Protein AF-A0A933IHQ2-F1 (afdb_monomer)

Structure (mmCIF, N/CA/C/O backbone):
data_AF-A0A933IHQ2-F1
#
_entry.id   AF-A0A933IHQ2-F1
#
loop_
_atom_site.group_PDB
_atom_site.id
_atom_site.type_symbol
_atom_site.label_atom_id
_atom_site.label_alt_id
_atom_site.label_comp_id
_atom_site.label_asym_id
_atom_site.label_entity_id
_atom_site.label_seq_id
_atom_site.pdbx_PDB_ins_code
_atom_site.Cartn_x
_atom_site.Cartn_y
_atom_site.Cartn_z
_atom_site.occupancy
_atom_site.B_iso_or_equiv
_atom_site.auth_seq_id
_atom_site.auth_comp_id
_atom_site.auth_asym_id
_atom_site.auth_atom_id
_atom_site.pdbx_PDB_model_num
ATOM 1 N N . MET A 1 1 ? 4.225 19.015 -3.129 1.00 44.72 1 MET A N 1
ATOM 2 C CA . MET A 1 1 ? 2.989 18.206 -3.149 1.00 44.72 1 MET A CA 1
ATOM 3 C C . MET A 1 1 ? 3.273 16.936 -2.373 1.00 44.72 1 MET A C 1
ATOM 5 O O . MET A 1 1 ? 4.079 16.138 -2.834 1.00 44.72 1 MET A O 1
ATOM 9 N N . THR A 1 2 ? 2.718 16.798 -1.170 1.00 50.91 2 THR A N 1
ATOM 10 C CA . THR A 1 2 ? 2.824 15.560 -0.386 1.00 50.91 2 THR A CA 1
ATOM 11 C C . THR A 1 2 ? 2.159 14.456 -1.195 1.00 50.91 2 THR A C 1
ATOM 13 O O . THR A 1 2 ? 0.995 14.579 -1.569 1.00 50.91 2 THR A O 1
ATOM 16 N N . LYS A 1 3 ? 2.932 13.445 -1.584 1.00 65.38 3 LYS A N 1
ATOM 17 C CA . LYS A 1 3 ? 2.434 12.335 -2.387 1.00 65.38 3 LYS A CA 1
ATOM 18 C C . LYS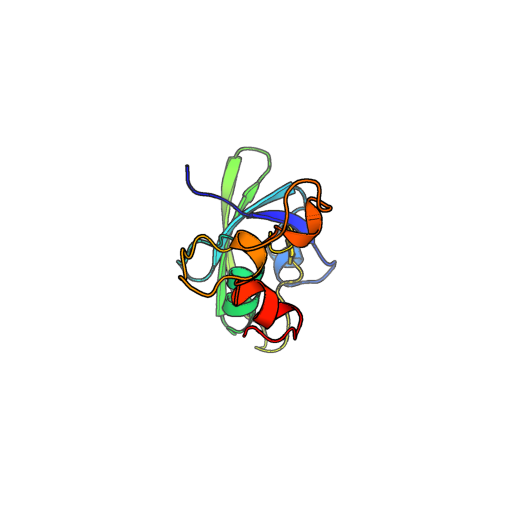 A 1 3 ? 1.646 11.419 -1.453 1.00 65.38 3 LYS A C 1
ATOM 20 O O . LYS A 1 3 ? 2.262 10.709 -0.672 1.00 65.38 3 LYS A O 1
ATOM 25 N N . CYS A 1 4 ? 0.321 11.501 -1.499 1.00 76.50 4 CYS A N 1
ATOM 26 C CA . CYS A 1 4 ? -0.560 10.611 -0.746 1.00 76.50 4 CYS A CA 1
ATOM 27 C C . CYS A 1 4 ? -0.842 9.347 -1.566 1.00 76.50 4 CYS A C 1
ATOM 29 O O . CYS A 1 4 ? -0.904 9.409 -2.799 1.00 76.50 4 CYS A O 1
ATOM 31 N N . LEU A 1 5 ? -1.000 8.215 -0.887 1.00 90.44 5 LEU A N 1
ATOM 32 C CA . LEU A 1 5 ? -1.237 6.918 -1.516 1.00 90.44 5 LEU A CA 1
ATOM 33 C C . LEU A 1 5 ? -2.743 6.648 -1.619 1.00 90.44 5 LEU A C 1
ATOM 35 O O . LEU A 1 5 ? -3.449 6.703 -0.616 1.00 90.44 5 LEU A O 1
ATOM 39 N N . THR A 1 6 ? -3.246 6.372 -2.821 1.00 93.19 6 THR A N 1
ATOM 40 C CA . THR A 1 6 ? -4.677 6.115 -3.038 1.00 93.19 6 THR A CA 1
ATOM 41 C C . THR A 1 6 ? -5.061 4.721 -2.556 1.00 93.19 6 THR A C 1
ATOM 43 O O . THR A 1 6 ? -4.427 3.731 -2.930 1.00 93.19 6 THR A O 1
ATOM 46 N N . ILE A 1 7 ? -6.126 4.655 -1.760 1.00 95.12 7 ILE A N 1
ATOM 47 C CA . ILE A 1 7 ? -6.742 3.414 -1.294 1.00 95.12 7 ILE A CA 1
ATOM 48 C C . ILE A 1 7 ? -7.721 2.952 -2.373 1.00 95.12 7 ILE A C 1
ATOM 50 O O . ILE A 1 7 ? -8.686 3.649 -2.688 1.00 95.12 7 ILE A O 1
ATOM 54 N N . ARG A 1 8 ? -7.436 1.806 -2.988 1.00 95.31 8 ARG A N 1
ATOM 55 C CA . ARG A 1 8 ? -8.229 1.226 -4.079 1.00 95.31 8 ARG A CA 1
ATOM 56 C C . ARG A 1 8 ? -9.409 0.433 -3.550 1.00 95.31 8 ARG A C 1
ATOM 58 O O . ARG A 1 8 ? -10.494 0.542 -4.109 1.00 95.31 8 ARG A O 1
ATOM 65 N N . ASP A 1 9 ? -9.179 -0.323 -2.485 1.00 96.12 9 ASP A N 1
ATOM 66 C CA . ASP A 1 9 ? -10.196 -1.134 -1.833 1.00 96.12 9 ASP A CA 1
ATOM 67 C C . ASP A 1 9 ? -9.892 -1.284 -0.338 1.00 96.12 9 ASP A C 1
ATOM 69 O O . ASP A 1 9 ? -8.763 -1.044 0.107 1.00 96.12 9 ASP A O 1
ATOM 73 N N . VAL A 1 10 ? -10.911 -1.648 0.437 1.00 96.88 10 VAL A N 1
ATOM 74 C CA . VAL A 1 10 ? -10.802 -1.897 1.877 1.00 96.88 10 VAL A CA 1
ATOM 75 C C . VAL A 1 10 ? -11.508 -3.208 2.198 1.00 96.88 10 VAL A C 1
ATOM 77 O O . VAL A 1 10 ? -12.694 -3.370 1.921 1.00 96.88 10 VAL A O 1
ATOM 80 N N . GLU A 1 11 ? -10.782 -4.144 2.801 1.00 96.62 11 GLU A N 1
ATOM 81 C CA . GLU A 1 11 ? -11.311 -5.457 3.157 1.00 96.62 11 GLU A CA 1
ATOM 82 C C . GLU A 1 11 ? -12.412 -5.338 4.225 1.00 96.62 11 GLU A C 1
ATOM 84 O O . GLU A 1 11 ? -12.248 -4.662 5.245 1.00 96.62 11 GLU A O 1
ATOM 89 N N . ALA A 1 12 ? -13.553 -5.992 4.002 1.00 94.50 12 ALA A N 1
ATOM 90 C CA . ALA A 1 12 ? -14.685 -5.944 4.923 1.00 94.50 12 ALA A CA 1
ATOM 91 C C . ALA A 1 12 ? -14.342 -6.600 6.271 1.00 94.50 12 ALA A C 1
ATOM 93 O O . ALA A 1 12 ? -13.815 -7.708 6.311 1.00 94.50 12 ALA A O 1
ATOM 94 N N . GLY A 1 13 ? -14.671 -5.928 7.379 1.00 92.75 13 GLY A N 1
ATOM 95 C CA . GLY A 1 13 ? -14.336 -6.403 8.730 1.00 92.75 13 GLY A CA 1
ATOM 96 C C . GLY A 1 13 ? -12.857 -6.250 9.104 1.00 92.75 13 GLY A C 1
ATOM 97 O O . GLY A 1 13 ? -12.436 -6.764 10.134 1.00 92.75 13 GLY A O 1
ATOM 98 N N . SER A 1 14 ? -12.063 -5.559 8.282 1.00 95.31 14 SER A N 1
ATOM 99 C CA . SER A 1 14 ? -10.683 -5.215 8.622 1.00 95.31 14 SER A CA 1
ATOM 100 C C . SER A 1 14 ? -10.601 -4.040 9.607 1.00 95.31 14 SER A C 1
ATOM 102 O O . SER A 1 14 ? -11.528 -3.222 9.666 1.00 95.31 14 SER A O 1
ATOM 104 N N . PRO A 1 15 ? -9.466 -3.865 10.314 1.00 94.94 15 PRO A N 1
ATOM 105 C CA . PRO A 1 15 ? -9.264 -2.714 11.194 1.00 94.94 15 PRO A CA 1
ATOM 106 C C . PRO A 1 15 ? -9.451 -1.361 10.489 1.00 94.94 15 PRO A C 1
ATOM 108 O O . PRO A 1 15 ? -9.942 -0.408 11.092 1.00 94.94 15 PRO A O 1
ATOM 111 N N . ALA A 1 16 ? -9.087 -1.254 9.205 1.00 95.06 16 ALA A N 1
ATOM 112 C CA . ALA A 1 16 ? -9.312 -0.035 8.433 1.00 95.06 16 ALA A CA 1
ATOM 113 C C . ALA A 1 16 ? -10.795 0.197 8.105 1.00 95.06 16 ALA A C 1
ATOM 115 O O . ALA A 1 16 ? -11.250 1.342 8.146 1.00 95.06 16 ALA A O 1
ATOM 116 N N . ALA A 1 17 ? -11.557 -0.861 7.812 1.00 95.38 17 ALA A N 1
ATOM 117 C CA . ALA A 1 17 ? -12.999 -0.749 7.596 1.00 95.38 17 ALA A CA 1
ATOM 118 C C . ALA A 1 17 ? -13.718 -0.289 8.872 1.00 95.38 17 ALA A C 1
ATOM 120 O O . ALA A 1 17 ? -14.550 0.615 8.819 1.00 95.38 17 ALA A O 1
ATOM 121 N N . GLU A 1 18 ? -13.351 -0.852 10.027 1.00 94.62 18 GLU A N 1
ATOM 122 C CA . GLU A 1 18 ? -13.888 -0.452 11.336 1.00 94.62 18 GLU A CA 1
ATOM 123 C C . GLU A 1 18 ? -13.549 1.002 11.690 1.00 94.62 18 GLU A C 1
ATOM 125 O O . GLU A 1 18 ? -14.354 1.700 12.307 1.00 94.62 18 GLU A O 1
ATOM 130 N N . ALA A 1 19 ? -12.389 1.493 11.240 1.00 94.06 19 ALA A N 1
ATOM 131 C CA . ALA A 1 19 ? -11.987 2.890 11.379 1.00 94.06 19 ALA A CA 1
ATOM 132 C C . ALA A 1 19 ? -12.781 3.860 10.482 1.00 94.06 19 ALA A C 1
ATOM 134 O O . ALA A 1 19 ? -12.652 5.075 10.634 1.00 94.06 19 ALA A O 1
ATOM 135 N N . GLY A 1 20 ? -13.582 3.348 9.542 1.00 93.50 20 GLY A N 1
ATOM 136 C CA . GLY A 1 20 ? -14.347 4.149 8.586 1.00 93.50 20 GLY A CA 1
ATOM 137 C C . GLY A 1 20 ? -13.557 4.561 7.343 1.00 93.50 20 GLY A C 1
ATOM 138 O O . GLY A 1 20 ? -13.927 5.527 6.672 1.00 93.50 20 GLY A O 1
ATOM 139 N N . VAL A 1 21 ? -12.467 3.861 7.017 1.00 95.50 21 VAL A N 1
ATOM 140 C CA . VAL A 1 21 ? -11.751 4.090 5.759 1.00 95.50 21 VAL A CA 1
ATOM 141 C C . VAL A 1 21 ? -12.593 3.574 4.598 1.00 95.50 21 VAL A C 1
ATOM 143 O O . VAL A 1 21 ? -13.076 2.444 4.617 1.00 95.50 21 VAL A O 1
ATOM 146 N N . ALA A 1 22 ? -12.731 4.395 3.559 1.00 94.62 22 ALA A N 1
ATOM 147 C CA . ALA A 1 22 ? -13.465 4.044 2.351 1.00 94.62 22 ALA A CA 1
ATOM 148 C C . ALA A 1 22 ? -12.546 4.011 1.117 1.00 94.62 22 ALA A C 1
ATOM 150 O O . ALA A 1 22 ? -11.597 4.807 1.042 1.00 94.62 22 ALA A O 1
ATOM 151 N N . PRO A 1 23 ? -12.851 3.167 0.113 1.00 95.50 23 PRO A N 1
ATOM 152 C CA . PRO A 1 23 ? -12.208 3.221 -1.197 1.00 95.50 23 PRO A CA 1
ATOM 153 C C . PRO A 1 23 ? -12.230 4.634 -1.798 1.00 95.50 23 PRO A C 1
ATOM 155 O O . PRO A 1 23 ? -13.196 5.382 -1.646 1.00 95.50 23 PRO A O 1
ATOM 158 N N . GLY A 1 24 ? -11.148 5.014 -2.475 1.00 93.12 24 GLY A N 1
ATOM 159 C CA . GLY A 1 24 ? -10.946 6.360 -3.018 1.00 93.12 24 GLY A CA 1
ATOM 160 C C . GLY A 1 24 ? -10.389 7.377 -2.016 1.00 93.12 24 GLY A C 1
ATOM 161 O O . GLY A 1 24 ? -10.013 8.477 -2.423 1.00 93.12 24 GLY A O 1
ATOM 162 N N . SER A 1 25 ? -10.272 7.018 -0.734 1.00 94.56 25 SER A N 1
ATOM 163 C CA . SER A 1 25 ? -9.554 7.836 0.247 1.00 94.56 25 SER A CA 1
ATOM 164 C C . SER A 1 25 ? -8.051 7.881 -0.045 1.00 94.56 25 SER A C 1
ATOM 166 O O . SER A 1 25 ? -7.472 6.980 -0.658 1.00 94.56 25 SER A O 1
ATOM 168 N N . LEU A 1 26 ? -7.397 8.934 0.434 1.00 94.12 26 LEU A N 1
ATOM 169 C CA . LEU A 1 26 ? -5.954 9.117 0.340 1.00 94.12 26 LEU A CA 1
ATOM 170 C C . LEU A 1 26 ? -5.303 8.826 1.690 1.00 94.12 26 LEU A C 1
ATOM 172 O O . LEU A 1 26 ? -5.532 9.542 2.662 1.00 94.12 26 LEU A O 1
ATOM 176 N N . LEU A 1 27 ? -4.446 7.814 1.742 1.00 94.69 27 LEU A N 1
ATOM 177 C CA . LEU A 1 27 ? -3.607 7.527 2.897 1.00 94.69 27 LEU A CA 1
ATOM 178 C C . LEU A 1 27 ? -2.495 8.582 3.000 1.00 94.69 27 LEU A C 1
ATOM 180 O O . LEU A 1 27 ? -1.726 8.784 2.054 1.00 94.69 27 LEU A O 1
ATOM 184 N N . VAL A 1 28 ? -2.431 9.269 4.142 1.00 93.69 28 VAL A N 1
ATOM 185 C CA . VAL A 1 28 ? -1.499 10.382 4.382 1.00 93.69 28 VAL A CA 1
ATOM 186 C C . VAL A 1 28 ? -0.296 9.904 5.187 1.00 93.69 28 VAL A C 1
ATOM 188 O O . VAL A 1 28 ? 0.847 10.075 4.757 1.00 93.69 28 VAL A O 1
ATOM 191 N N . SER A 1 29 ? -0.537 9.286 6.345 1.00 94.19 29 SER A N 1
ATOM 192 C CA . SER A 1 29 ? 0.534 8.800 7.215 1.00 94.19 29 SER A CA 1
ATOM 193 C C . SER A 1 29 ? 0.103 7.638 8.100 1.00 94.19 29 SER A C 1
ATOM 195 O O . SER A 1 29 ? -1.059 7.549 8.495 1.00 94.19 29 SER A O 1
ATOM 197 N N . LEU A 1 30 ? 1.083 6.815 8.469 1.00 94.94 30 LEU A N 1
ATOM 198 C CA . LEU A 1 30 ? 0.974 5.762 9.472 1.00 94.94 30 LEU A CA 1
ATOM 199 C C . LEU A 1 30 ? 2.048 5.982 10.540 1.00 94.94 30 LEU A C 1
ATOM 201 O O . LEU A 1 30 ? 3.216 6.185 10.207 1.00 94.94 30 LEU A O 1
ATOM 205 N N . ASN A 1 31 ? 1.677 5.958 11.821 1.00 93.00 31 ASN A N 1
ATOM 206 C CA . ASN A 1 31 ? 2.601 6.138 12.951 1.00 93.00 31 ASN A CA 1
ATOM 207 C C . ASN A 1 31 ? 3.464 7.411 12.837 1.00 93.00 31 ASN A C 1
ATOM 209 O O . ASN A 1 31 ? 4.670 7.399 13.091 1.00 93.00 31 ASN A O 1
ATOM 213 N N . GLY A 1 32 ? 2.852 8.512 12.388 1.00 90.88 32 GLY A N 1
ATOM 214 C CA . GLY A 1 32 ? 3.526 9.796 12.176 1.00 90.88 32 GLY A CA 1
ATOM 215 C C . GLY A 1 32 ? 4.502 9.826 10.991 1.00 90.88 32 GLY A C 1
ATOM 216 O O . GLY A 1 32 ? 5.186 10.830 10.797 1.00 90.88 32 GLY A O 1
ATOM 217 N N . ARG A 1 33 ? 4.581 8.757 10.186 1.00 91.88 33 ARG A N 1
ATOM 218 C CA . ARG A 1 33 ? 5.423 8.683 8.986 1.00 91.88 33 ARG A CA 1
ATOM 219 C C . ARG A 1 33 ? 4.569 8.769 7.719 1.00 91.88 33 ARG A C 1
ATOM 221 O O . ARG A 1 33 ? 3.570 8.056 7.621 1.00 91.88 33 ARG A O 1
ATOM 228 N N . PRO A 1 34 ? 4.936 9.613 6.740 1.00 92.38 34 PRO A N 1
ATOM 229 C CA . PRO A 1 34 ? 4.215 9.684 5.474 1.00 92.38 34 PRO A CA 1
ATOM 230 C C . PRO A 1 34 ? 4.341 8.364 4.707 1.00 92.38 34 PRO A C 1
ATOM 232 O O . PRO A 1 34 ? 5.431 7.799 4.634 1.00 92.38 34 PRO A O 1
ATOM 235 N N . VAL A 1 35 ? 3.239 7.904 4.113 1.00 91.69 35 VAL A N 1
ATOM 236 C CA . VAL A 1 35 ? 3.200 6.657 3.332 1.00 91.69 35 VAL A C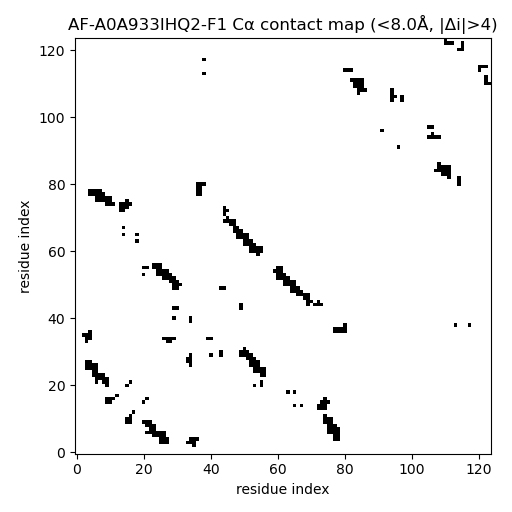A 1
ATOM 237 C C . VAL A 1 35 ? 3.253 6.993 1.848 1.00 91.69 35 VAL A C 1
ATOM 239 O O . VAL A 1 35 ? 2.337 7.623 1.321 1.00 91.69 35 VAL A O 1
ATOM 242 N N . GLN A 1 36 ? 4.324 6.595 1.161 1.00 89.12 36 GLN A N 1
ATOM 243 C CA . GLN A 1 36 ? 4.534 6.946 -0.248 1.00 89.12 36 GLN A CA 1
ATOM 244 C C . GLN A 1 36 ? 4.147 5.829 -1.213 1.00 89.12 36 GLN A C 1
ATOM 246 O O . GLN A 1 36 ? 3.848 6.105 -2.381 1.00 89.12 36 GLN A O 1
ATOM 251 N N . ASP A 1 37 ? 4.219 4.579 -0.763 1.00 90.12 37 ASP A N 1
ATOM 252 C CA . ASP A 1 37 ? 3.907 3.401 -1.560 1.00 90.12 37 ASP A CA 1
ATOM 253 C C . ASP A 1 37 ? 3.540 2.184 -0.697 1.00 90.12 37 ASP A C 1
ATOM 255 O O . ASP A 1 37 ? 3.495 2.246 0.532 1.00 90.12 37 ASP A O 1
ATOM 259 N N . ALA A 1 38 ? 3.241 1.071 -1.368 1.00 91.25 38 ALA A N 1
ATOM 260 C CA . ALA A 1 38 ? 2.847 -0.173 -0.727 1.00 91.25 38 ALA A CA 1
ATOM 261 C C . ALA A 1 38 ? 3.907 -0.728 0.244 1.00 91.25 38 ALA A C 1
ATOM 263 O O . ALA A 1 38 ? 3.530 -1.405 1.193 1.00 91.25 38 ALA A O 1
ATOM 264 N N . LEU A 1 39 ? 5.207 -0.457 0.051 1.00 91.00 39 LEU A N 1
ATOM 265 C CA . LEU A 1 39 ? 6.237 -0.956 0.967 1.00 91.00 39 LEU A CA 1
ATOM 266 C C . LEU A 1 39 ? 6.150 -0.249 2.323 1.00 91.00 39 LEU A C 1
ATOM 268 O O . LEU A 1 39 ? 6.209 -0.910 3.357 1.00 91.00 39 LEU A O 1
ATOM 272 N N . ASP A 1 40 ? 5.968 1.073 2.309 1.00 92.00 40 ASP A N 1
ATOM 273 C CA . ASP A 1 40 ? 5.779 1.862 3.531 1.00 92.00 40 ASP A CA 1
ATOM 274 C C . ASP A 1 40 ? 4.549 1.377 4.317 1.00 92.00 40 ASP A C 1
ATOM 276 O O . ASP A 1 40 ? 4.609 1.256 5.541 1.00 92.00 40 ASP A O 1
ATOM 280 N N . LEU A 1 41 ? 3.455 1.050 3.611 1.00 92.75 41 LEU A N 1
ATOM 281 C CA . LEU A 1 41 ? 2.262 0.446 4.209 1.00 92.75 41 LEU A CA 1
ATOM 282 C C . LEU A 1 41 ? 2.604 -0.891 4.877 1.00 92.75 41 LEU A C 1
ATOM 284 O O . LEU A 1 41 ? 2.392 -1.023 6.078 1.00 92.75 41 LEU A O 1
ATOM 288 N N . ARG A 1 42 ? 3.192 -1.847 4.140 1.00 91.56 42 ARG A N 1
ATOM 289 C CA . ARG A 1 42 ? 3.532 -3.176 4.685 1.00 91.56 42 ARG A CA 1
ATOM 290 C C . ARG A 1 42 ? 4.449 -3.095 5.899 1.00 91.56 42 ARG A C 1
ATOM 292 O O . ARG A 1 42 ? 4.292 -3.876 6.827 1.00 91.56 42 ARG A O 1
ATOM 299 N N . PHE A 1 43 ? 5.383 -2.147 5.910 1.00 90.38 43 PHE A N 1
ATOM 300 C CA . PHE A 1 43 ? 6.257 -1.930 7.057 1.00 90.38 43 PHE A CA 1
ATOM 301 C C . PHE A 1 43 ? 5.501 -1.371 8.268 1.00 90.38 43 PHE A C 1
ATOM 303 O O . PHE A 1 43 ? 5.735 -1.791 9.394 1.00 90.38 43 PHE A O 1
ATOM 310 N N . ALA A 1 44 ? 4.597 -0.413 8.065 1.00 90.88 44 ALA A N 1
ATOM 311 C CA . ALA A 1 44 ? 3.829 0.171 9.160 1.00 90.88 44 ALA A CA 1
ATOM 312 C C . ALA A 1 44 ? 2.765 -0.786 9.727 1.00 90.88 44 ALA A C 1
ATOM 314 O O . ALA A 1 44 ? 2.448 -0.707 10.914 1.00 90.88 44 ALA A O 1
ATOM 315 N N . GLU A 1 45 ? 2.244 -1.697 8.902 1.00 91.12 45 GLU A N 1
ATOM 316 C CA . GLU A 1 45 ? 1.280 -2.723 9.306 1.00 91.12 45 GLU A CA 1
ATOM 317 C C . GLU A 1 45 ? 1.848 -3.723 10.317 1.00 91.12 45 GLU A C 1
ATOM 319 O O . GLU A 1 45 ? 1.067 -4.342 11.024 1.00 91.12 45 GLU A O 1
ATOM 324 N N . THR A 1 46 ? 3.168 -3.865 10.461 1.00 90.44 46 THR A N 1
ATOM 325 C CA . THR A 1 46 ? 3.741 -4.817 11.431 1.00 90.44 46 THR A CA 1
ATOM 326 C C . THR A 1 46 ? 3.647 -4.337 12.882 1.00 90.44 46 THR A C 1
ATOM 328 O O . THR A 1 46 ? 4.025 -5.063 13.795 1.00 90.44 46 THR A O 1
ATOM 331 N N . ALA A 1 47 ? 3.202 -3.100 13.126 1.00 90.94 47 ALA A N 1
ATOM 332 C CA . ALA A 1 47 ? 3.021 -2.580 14.476 1.00 90.94 47 ALA A CA 1
ATOM 333 C C . ALA A 1 47 ? 1.676 -3.028 15.072 1.00 90.94 47 ALA A C 1
ATOM 335 O O . ALA A 1 47 ? 0.651 -3.024 14.390 1.00 90.94 47 ALA A O 1
ATOM 336 N N . GLU A 1 48 ? 1.664 -3.343 16.371 1.00 92.69 48 GLU A N 1
ATOM 337 C CA . GLU A 1 48 ? 0.423 -3.663 17.094 1.00 92.69 48 GLU A CA 1
ATOM 338 C C . GLU A 1 48 ? -0.482 -2.436 17.261 1.00 92.69 48 GLU A C 1
ATOM 340 O O . GLU A 1 48 ? -1.707 -2.519 17.203 1.00 92.69 48 GLU A O 1
ATOM 345 N N . ARG A 1 49 ? 0.133 -1.266 17.461 1.00 93.38 49 ARG A N 1
ATOM 346 C CA . ARG A 1 49 ? -0.562 0.018 17.543 1.00 93.38 49 ARG A CA 1
ATOM 347 C C . ARG A 1 49 ? -0.249 0.837 16.311 1.00 93.38 49 ARG A C 1
ATOM 349 O O . ARG A 1 49 ? 0.909 1.186 16.073 1.00 93.38 49 ARG A O 1
ATOM 356 N N . VAL A 1 50 ? -1.290 1.166 15.559 1.00 94.81 50 VAL A N 1
ATOM 357 C CA . VAL A 1 50 ? -1.173 1.946 14.332 1.00 94.81 50 VAL A CA 1
ATOM 358 C C . VAL A 1 50 ? -1.991 3.221 14.451 1.00 94.81 50 VAL A C 1
ATOM 360 O O . VAL A 1 50 ? -3.211 3.195 14.585 1.00 94.81 50 VAL A O 1
ATOM 363 N N . GLU A 1 51 ? -1.317 4.362 14.377 1.00 95.56 51 GLU A N 1
ATOM 364 C CA . GLU A 1 51 ? -1.966 5.648 14.166 1.00 95.56 51 GLU A CA 1
ATOM 365 C C . GLU A 1 51 ? -2.129 5.910 12.671 1.00 95.56 51 GLU A C 1
ATOM 367 O O . GLU A 1 51 ? -1.150 6.132 11.959 1.00 95.56 51 GLU A O 1
ATOM 372 N N . LEU A 1 52 ? -3.373 5.891 12.213 1.00 95.31 52 LEU A N 1
ATOM 373 C CA . LEU A 1 52 ? -3.764 6.047 10.824 1.00 95.31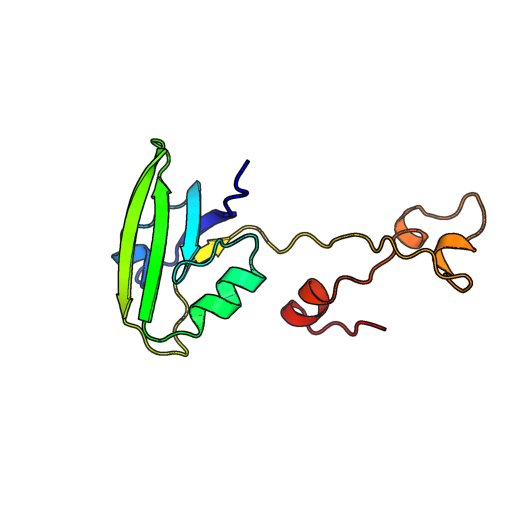 52 LEU A CA 1
ATOM 374 C C . LEU A 1 52 ? -4.295 7.459 10.584 1.00 95.31 52 LEU A C 1
ATOM 376 O O . LEU A 1 52 ? -5.205 7.903 11.284 1.00 95.31 52 LEU A O 1
ATOM 380 N N . ILE A 1 53 ? -3.758 8.141 9.570 1.00 95.56 53 ILE A N 1
ATOM 381 C CA . ILE A 1 53 ? -4.283 9.417 9.072 1.00 95.56 53 ILE A CA 1
ATOM 382 C C . ILE A 1 53 ? -4.589 9.276 7.583 1.00 95.56 53 ILE A C 1
ATOM 384 O O . ILE A 1 53 ? -3.707 8.941 6.782 1.00 95.56 53 ILE A O 1
ATOM 388 N N . TRP A 1 54 ? -5.835 9.553 7.210 1.00 95.56 54 TRP A N 1
ATOM 389 C CA . TRP A 1 54 ? -6.305 9.515 5.829 1.00 95.56 54 TRP A CA 1
ATOM 390 C C . TRP A 1 54 ? -7.163 10.731 5.518 1.00 95.56 54 TRP A C 1
ATOM 392 O O . TRP A 1 54 ? -7.664 11.413 6.406 1.00 95.56 54 TRP A O 1
ATOM 402 N N . ARG A 1 55 ? -7.328 11.001 4.230 1.00 95.50 55 ARG A N 1
ATOM 403 C CA . ARG A 1 55 ? -8.197 12.049 3.720 1.00 95.50 55 ARG A CA 1
ATOM 404 C C . ARG A 1 55 ? -9.304 11.427 2.893 1.00 95.50 55 ARG A C 1
ATOM 406 O O . ARG A 1 55 ? -9.018 10.627 2.003 1.00 95.50 55 ARG A O 1
ATOM 413 N N . ASP A 1 56 ? -10.542 11.789 3.182 1.00 93.69 56 ASP A N 1
ATOM 414 C CA . ASP A 1 56 ? -11.691 11.315 2.413 1.00 93.69 56 ASP A CA 1
ATOM 415 C C . ASP A 1 56 ? -11.833 12.047 1.062 1.00 93.69 56 ASP A C 1
ATOM 417 O O . ASP A 1 56 ? -11.062 12.952 0.723 1.00 93.69 56 ASP A O 1
ATOM 421 N N . GLY A 1 57 ? -12.850 11.668 0.282 1.00 88.19 57 GLY A N 1
ATOM 422 C CA . GLY A 1 57 ? -13.154 12.300 -1.006 1.00 88.19 57 GLY A CA 1
ATOM 423 C C . GLY A 1 57 ? -13.596 13.770 -0.916 1.00 88.19 57 GLY A C 1
AT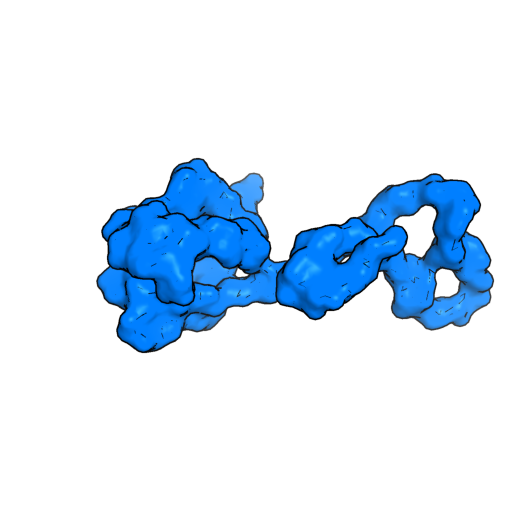OM 424 O O . GLY A 1 57 ? -13.549 14.470 -1.925 1.00 88.19 57 GLY A O 1
ATOM 425 N N . SER A 1 58 ? -13.991 14.257 0.267 1.00 89.75 58 SER A N 1
ATOM 426 C CA . SER A 1 58 ? -14.310 15.674 0.512 1.00 89.75 58 SER A CA 1
ATOM 427 C C . SER A 1 58 ? -13.070 16.518 0.819 1.00 89.75 58 SER A C 1
ATOM 429 O O . SER A 1 58 ? -13.116 17.747 0.773 1.00 89.75 58 SER A O 1
ATOM 431 N N . GLY A 1 59 ? -11.943 15.862 1.098 1.00 89.62 59 GLY A N 1
ATOM 432 C CA . GLY A 1 59 ? -10.705 16.508 1.500 1.00 89.62 59 GLY A CA 1
ATOM 433 C C . GLY A 1 59 ? -10.544 16.650 3.015 1.00 89.62 59 GLY A C 1
ATOM 434 O O . GLY A 1 59 ? -9.535 17.213 3.446 1.00 89.62 59 GLY A O 1
ATOM 435 N N . LEU A 1 60 ? -11.487 16.137 3.813 1.00 93.38 60 LEU A N 1
ATOM 436 C CA . LEU A 1 60 ? -11.407 16.146 5.268 1.00 93.38 60 LEU A CA 1
ATOM 437 C C . LEU A 1 60 ? -10.412 15.085 5.738 1.00 93.38 60 LEU A C 1
ATOM 439 O O . LEU A 1 60 ? -10.409 13.950 5.260 1.00 93.38 60 LEU A O 1
ATOM 443 N N . GLU A 1 61 ? -9.545 15.481 6.663 1.00 95.12 61 GLU A N 1
ATOM 444 C CA . GLU A 1 61 ? -8.563 14.594 7.271 1.00 95.12 61 GLU A CA 1
ATOM 445 C C . GLU A 1 61 ? -9.154 13.918 8.507 1.00 95.12 61 GLU A C 1
ATOM 447 O O . GLU A 1 61 ? -9.694 14.573 9.400 1.00 95.12 61 GLU A O 1
ATOM 452 N N . HIS A 1 62 ? -9.020 12.600 8.551 1.00 95.62 62 HIS A N 1
ATOM 453 C CA . HIS A 1 62 ? -9.473 11.738 9.628 1.00 95.62 62 HIS A CA 1
ATOM 454 C C . HIS A 1 62 ? -8.269 11.079 10.286 1.00 95.62 62 HIS A C 1
ATOM 456 O O . HIS A 1 62 ? -7.258 10.796 9.636 1.00 95.62 62 HIS A O 1
ATOM 462 N N . ARG A 1 63 ? -8.382 10.825 11.590 1.00 96.38 63 ARG A N 1
ATOM 463 C CA . ARG A 1 63 ? -7.347 10.165 12.385 1.00 96.38 63 ARG A CA 1
ATOM 464 C C . ARG A 1 63 ? -7.975 9.086 13.246 1.00 96.38 63 ARG A C 1
ATOM 466 O O . ARG A 1 63 ? -8.902 9.366 14.001 1.00 96.38 63 ARG A O 1
ATOM 473 N N . ALA A 1 64 ? -7.404 7.892 13.194 1.00 95.75 64 ALA A N 1
ATOM 474 C CA . ALA A 1 64 ? -7.776 6.774 14.047 1.00 95.75 64 ALA A CA 1
ATOM 475 C C . ALA A 1 64 ? -6.530 6.171 14.697 1.00 95.75 64 ALA A C 1
ATOM 477 O O . ALA A 1 64 ? -5.446 6.163 14.115 1.00 95.75 64 ALA A O 1
ATOM 478 N N . ARG A 1 65 ? -6.686 5.662 15.920 1.00 95.50 65 ARG A N 1
ATOM 479 C CA . ARG A 1 65 ? -5.691 4.801 16.562 1.00 95.50 65 ARG A CA 1
ATOM 480 C C . ARG A 1 65 ? -6.260 3.397 16.615 1.00 95.50 65 ARG A C 1
ATOM 482 O O . ARG A 1 65 ? -7.315 3.199 17.207 1.00 95.50 65 ARG A O 1
ATOM 489 N N . LEU A 1 66 ? -5.561 2.471 15.979 1.00 93.38 66 LEU A N 1
ATOM 490 C CA . LEU A 1 66 ? -5.951 1.079 15.836 1.00 93.38 66 LEU A CA 1
ATOM 491 C C . LEU A 1 66 ? -5.043 0.224 16.713 1.00 93.38 66 LEU A C 1
ATOM 493 O O . LEU A 1 66 ? -3.829 0.441 16.741 1.00 93.38 66 LEU A O 1
ATOM 497 N N . GLU A 1 67 ? -5.637 -0.733 17.414 1.00 93.38 67 GLU A N 1
ATOM 498 C CA . GLU A 1 67 ? -4.923 -1.789 18.127 1.00 93.38 67 GLU A CA 1
ATOM 499 C C . GLU A 1 67 ? -5.259 -3.116 17.454 1.00 93.38 67 GLU A C 1
ATOM 501 O O . GLU A 1 67 ? -6.429 -3.447 17.270 1.00 93.38 67 GLU A O 1
ATOM 506 N N . LYS A 1 68 ? -4.232 -3.853 17.042 1.00 92.44 68 LYS A N 1
ATOM 507 C CA . LYS A 1 68 ? -4.363 -5.128 16.343 1.00 92.44 68 LYS A CA 1
ATOM 508 C C . LYS A 1 68 ? -3.173 -6.042 16.663 1.00 92.44 68 LYS A C 1
ATOM 510 O O . LYS A 1 68 ? -2.116 -5.537 17.036 1.00 92.44 68 LYS A O 1
ATOM 515 N N . PRO A 1 69 ? -3.294 -7.361 16.463 1.00 91.69 69 PRO A N 1
ATOM 516 C CA . PRO A 1 69 ? -2.143 -8.261 16.435 1.00 91.69 69 PRO A CA 1
ATOM 517 C C . PRO A 1 69 ? -1.115 -7.860 15.363 1.00 91.69 69 PRO A C 1
ATOM 519 O O . PRO A 1 69 ? -1.469 -7.249 14.350 1.00 91.69 69 PRO A O 1
ATOM 522 N N . GLU A 1 70 ? 0.160 -8.198 15.564 1.00 86.81 70 GLU A N 1
ATOM 523 C CA . GLU A 1 70 ? 1.250 -7.881 14.623 1.00 86.81 70 GLU A CA 1
ATOM 524 C C . GLU A 1 70 ? 1.077 -8.539 13.242 1.00 86.81 70 GLU A C 1
ATOM 526 O O . GLU A 1 70 ? 1.441 -7.948 12.225 1.00 86.81 70 GLU A O 1
ATOM 531 N N . ASP A 1 71 ? 0.461 -9.719 13.202 1.00 87.88 71 ASP A N 1
ATOM 532 C CA . ASP A 1 71 ? 0.231 -10.552 12.020 1.00 87.88 71 ASP A CA 1
ATOM 533 C C . ASP A 1 71 ? -1.059 -10.209 11.261 1.00 87.88 71 ASP A C 1
ATOM 535 O O . ASP A 1 71 ? -1.232 -10.621 10.112 1.00 87.88 71 ASP A O 1
ATOM 539 N N . LEU A 1 72 ? -1.953 -9.423 11.867 1.00 91.75 72 LEU A N 1
ATOM 540 C CA . LEU A 1 72 ? -3.185 -8.978 11.226 1.00 91.75 72 LEU A CA 1
ATOM 541 C C . LEU A 1 72 ? -2.907 -7.732 10.361 1.00 91.75 72 LEU A C 1
ATOM 543 O O . LEU A 1 72 ? -2.484 -6.715 10.907 1.00 91.75 72 LEU A O 1
ATOM 547 N N . PRO A 1 73 ? -3.132 -7.739 9.037 1.00 93.25 73 PRO A N 1
ATOM 548 C CA . PRO A 1 73 ? -2.988 -6.539 8.210 1.00 93.25 73 PRO A CA 1
ATOM 549 C C . PRO A 1 73 ? -4.098 -5.512 8.495 1.00 93.25 73 PRO A C 1
ATOM 551 O O . PRO A 1 73 ? -5.117 -5.823 9.109 1.00 93.25 73 PRO A O 1
ATOM 554 N N . LEU A 1 74 ? -3.936 -4.271 8.019 1.00 94.44 74 LEU A N 1
ATOM 555 C CA . LEU A 1 74 ? -4.978 -3.243 8.169 1.00 94.44 74 LEU A CA 1
ATOM 556 C C . LEU A 1 74 ? -6.167 -3.465 7.228 1.00 94.44 74 LEU A C 1
ATOM 558 O O . LEU A 1 74 ? -7.211 -2.859 7.442 1.00 94.44 74 LEU A O 1
ATOM 562 N N . GLY A 1 75 ? -6.006 -4.303 6.198 1.00 94.81 75 GLY A N 1
ATOM 563 C CA . GLY A 1 75 ? -7.017 -4.550 5.166 1.00 94.81 75 GLY A CA 1
ATOM 564 C C . GLY A 1 75 ? -7.097 -3.454 4.104 1.00 94.81 75 GLY A C 1
ATOM 565 O O . GLY A 1 75 ? -8.137 -3.278 3.479 1.00 94.81 75 GLY A O 1
ATOM 566 N N . LEU A 1 76 ? -6.018 -2.691 3.902 1.00 95.75 76 LEU A N 1
ATOM 567 C CA . LEU A 1 76 ? -5.937 -1.655 2.871 1.00 95.75 76 LEU A CA 1
ATOM 568 C C . LEU A 1 76 ? -5.340 -2.225 1.577 1.00 95.75 76 LEU A C 1
ATOM 570 O O . LEU A 1 76 ? -4.182 -2.651 1.567 1.00 95.75 76 LEU A O 1
ATOM 574 N N . ASP A 1 77 ? -6.083 -2.161 0.468 1.00 94.50 77 ASP A N 1
ATOM 575 C CA . ASP A 1 77 ? -5.505 -2.314 -0.869 1.00 94.50 77 ASP A CA 1
ATOM 576 C C . ASP A 1 77 ? -5.162 -0.937 -1.444 1.00 94.50 77 ASP A C 1
ATOM 578 O O . ASP A 1 77 ? -5.993 -0.035 -1.538 1.00 94.50 77 ASP A O 1
ATOM 582 N N . VAL A 1 78 ? -3.912 -0.773 -1.855 1.00 93.69 78 VAL A N 1
ATOM 583 C CA . VAL A 1 78 ? -3.336 0.482 -2.347 1.00 93.69 78 VAL A CA 1
ATOM 584 C C . VAL A 1 78 ? -2.675 0.258 -3.691 1.00 93.69 78 VAL A C 1
ATOM 586 O O . VAL A 1 78 ? -2.400 -0.880 -4.071 1.00 93.69 78 VAL A O 1
ATOM 589 N N . ASP A 1 79 ? -2.406 1.331 -4.432 1.00 87.94 79 ASP A N 1
ATOM 590 C CA . ASP A 1 79 ? -1.686 1.219 -5.702 1.00 87.94 79 ASP A CA 1
ATOM 591 C C . ASP A 1 79 ? -0.389 0.396 -5.559 1.00 87.94 79 ASP A C 1
ATOM 593 O O . ASP A 1 79 ? 0.391 0.615 -4.621 1.00 87.94 79 ASP A O 1
ATOM 597 N N . PRO A 1 80 ? -0.117 -0.533 -6.498 1.00 84.00 80 PRO A N 1
ATOM 598 C CA . PRO A 1 80 ? 1.077 -1.353 -6.436 1.00 84.00 80 PRO A CA 1
ATOM 599 C C . PRO A 1 80 ? 2.326 -0.479 -6.532 1.00 84.00 80 PRO A C 1
ATOM 601 O O . PRO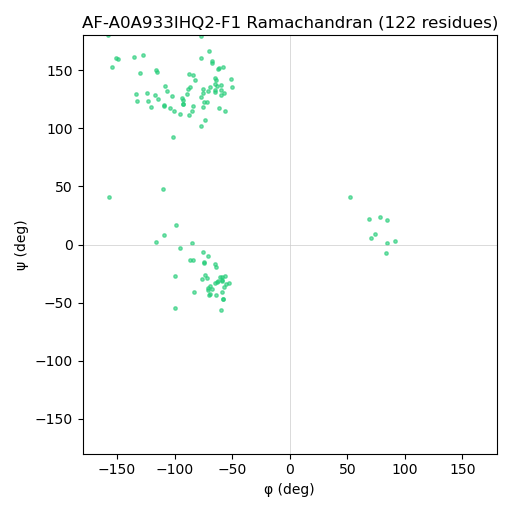 A 1 80 ? 2.341 0.578 -7.177 1.00 84.00 80 PRO A O 1
ATOM 604 N N . LEU A 1 81 ? 3.411 -0.956 -5.921 1.00 85.81 81 LEU A N 1
ATOM 605 C CA . LEU A 1 81 ? 4.697 -0.280 -5.985 1.00 85.81 81 LEU A CA 1
ATOM 606 C C . LEU A 1 81 ? 5.117 -0.089 -7.450 1.00 85.81 81 LEU A C 1
ATOM 608 O O . LEU A 1 81 ? 5.422 -1.044 -8.166 1.00 85.81 81 LEU A O 1
ATOM 612 N N . LYS A 1 82 ? 5.191 1.170 -7.888 1.00 83.50 82 LYS A N 1
ATOM 613 C CA . LYS A 1 82 ? 5.739 1.503 -9.204 1.00 83.50 82 LYS A CA 1
ATOM 614 C C . LYS A 1 82 ? 7.257 1.381 -9.164 1.00 83.50 82 LYS A C 1
ATOM 616 O O . LYS A 1 82 ? 7.927 2.111 -8.427 1.00 83.50 82 LYS A O 1
ATOM 621 N N . MET A 1 83 ? 7.771 0.474 -9.987 1.00 82.56 83 MET A N 1
ATOM 622 C CA . MET A 1 83 ? 9.197 0.246 -10.174 1.00 82.56 83 MET A CA 1
ATOM 623 C C . MET A 1 83 ? 9.882 1.521 -10.670 1.00 82.56 83 MET A C 1
ATOM 625 O O . MET A 1 83 ? 9.454 2.143 -11.648 1.00 82.56 83 MET A O 1
ATOM 629 N N . ARG A 1 84 ? 10.953 1.922 -9.989 1.00 85.25 84 ARG A N 1
ATOM 630 C CA . ARG A 1 84 ? 11.805 3.034 -10.410 1.00 85.25 84 ARG A CA 1
ATOM 631 C C . ARG A 1 84 ? 12.887 2.506 -11.346 1.00 85.25 84 ARG A C 1
ATOM 633 O O . ARG A 1 84 ? 13.528 1.499 -11.067 1.00 85.25 84 ARG A O 1
ATOM 640 N N . ALA A 1 85 ? 13.099 3.198 -12.463 1.00 84.56 85 ALA A N 1
ATOM 641 C CA . ALA A 1 85 ? 14.217 2.889 -13.345 1.00 84.56 85 ALA A CA 1
ATOM 642 C C . ALA A 1 85 ? 15.535 3.271 -12.658 1.00 84.56 85 ALA A C 1
ATOM 644 O O . ALA A 1 85 ? 15.657 4.367 -12.104 1.00 84.56 85 ALA A O 1
ATOM 645 N N . CYS A 1 86 ? 16.529 2.391 -12.739 1.00 85.88 86 CYS A N 1
ATOM 646 C CA . CYS A 1 86 ? 17.877 2.688 -12.280 1.00 85.88 86 CYS A CA 1
ATOM 647 C C . CYS A 1 86 ? 18.442 3.887 -13.054 1.00 85.88 86 CYS A C 1
ATOM 649 O O . CYS A 1 86 ? 18.388 3.928 -14.287 1.00 85.88 86 CYS A O 1
ATOM 651 N N . ASN A 1 87 ? 19.037 4.848 -12.345 1.00 86.94 87 ASN A N 1
ATOM 652 C CA . ASN A 1 87 ? 19.701 6.001 -12.959 1.00 86.94 87 ASN A CA 1
ATOM 653 C C . ASN A 1 87 ? 21.234 5.952 -12.836 1.00 86.94 87 ASN A C 1
ATOM 655 O O . ASN A 1 87 ? 21.921 6.903 -13.209 1.00 86.94 87 ASN A O 1
ATOM 659 N N . ASN A 1 88 ? 21.787 4.833 -12.357 1.00 85.12 88 ASN A N 1
ATOM 660 C CA . ASN A 1 88 ? 23.230 4.656 -12.248 1.00 85.12 88 ASN A CA 1
ATOM 661 C C . ASN A 1 88 ? 23.879 4.665 -13.642 1.00 85.12 88 ASN A C 1
ATOM 663 O O . ASN A 1 88 ? 23.326 4.148 -14.624 1.00 85.12 88 ASN A O 1
ATOM 667 N N . LYS A 1 89 ? 25.063 5.282 -13.728 1.00 85.62 89 LYS A N 1
ATOM 668 C CA . LYS A 1 89 ? 25.863 5.418 -14.957 1.00 85.62 89 LYS A CA 1
ATOM 669 C C . LYS A 1 89 ? 27.131 4.568 -14.894 1.00 85.62 89 LYS A C 1
ATOM 671 O O . LYS A 1 89 ? 28.223 5.047 -15.177 1.00 85.62 89 LYS A O 1
ATOM 676 N N . CYS A 1 90 ? 26.978 3.310 -14.494 1.00 88.50 90 CYS A N 1
ATOM 677 C CA . CYS A 1 90 ? 28.091 2.375 -14.373 1.00 88.50 90 CYS A CA 1
ATOM 678 C C . CYS A 1 90 ? 28.792 2.190 -15.728 1.00 88.50 90 CYS A C 1
ATOM 680 O O . CYS A 1 90 ? 28.125 2.021 -16.752 1.00 88.50 90 CYS A O 1
ATOM 682 N N . ALA A 1 91 ? 30.128 2.165 -15.727 1.00 87.94 91 ALA A N 1
ATOM 683 C CA . ALA A 1 91 ? 30.930 1.944 -16.935 1.00 87.94 91 ALA A CA 1
ATOM 684 C C . ALA A 1 91 ? 30.646 0.575 -17.597 1.00 87.94 91 ALA A C 1
ATOM 686 O O . ALA A 1 91 ? 30.740 0.427 -18.812 1.00 87.94 91 ALA A O 1
ATOM 687 N N . PHE A 1 92 ? 30.225 -0.408 -16.799 1.00 86.06 92 PHE A N 1
ATOM 688 C CA . PHE A 1 92 ? 29.929 -1.788 -17.198 1.00 86.06 92 PHE A CA 1
ATOM 689 C C . PHE A 1 92 ? 28.427 -2.065 -17.427 1.00 86.06 92 PHE A C 1
ATOM 691 O O . PHE A 1 92 ? 27.994 -3.212 -17.421 1.00 86.06 92 PHE A O 1
ATOM 698 N N . CYS A 1 93 ? 27.591 -1.035 -17.597 1.00 86.19 93 CYS A N 1
ATOM 699 C CA . CYS A 1 93 ? 26.147 -1.231 -17.739 1.00 86.19 93 CYS A CA 1
ATOM 700 C C . CYS A 1 93 ? 25.765 -1.809 -19.119 1.00 86.19 93 CYS A C 1
ATOM 702 O O . CYS A 1 93 ? 25.739 -1.081 -20.113 1.00 86.19 93 CYS A O 1
ATOM 704 N N . PHE A 1 94 ? 25.374 -3.086 -19.183 1.00 83.75 94 PHE A N 1
ATOM 705 C CA . PHE A 1 94 ? 24.948 -3.751 -20.428 1.00 83.75 94 PHE A CA 1
ATOM 706 C C . PHE A 1 94 ? 23.748 -3.083 -21.121 1.00 83.75 94 PHE A C 1
ATOM 708 O O . PHE A 1 94 ? 23.673 -3.051 -22.350 1.00 83.75 94 PHE A O 1
ATOM 715 N N . ALA A 1 95 ? 22.837 -2.473 -20.357 1.00 84.75 95 ALA A N 1
ATOM 716 C CA . ALA A 1 95 ? 21.731 -1.707 -20.931 1.00 84.75 95 ALA A CA 1
ATOM 717 C C . ALA A 1 95 ? 22.220 -0.456 -21.690 1.00 84.75 95 ALA A C 1
ATOM 719 O O . ALA A 1 95 ? 21.626 -0.083 -22.698 1.00 84.75 95 ALA A O 1
ATOM 720 N N . HIS A 1 96 ? 23.320 0.174 -21.249 1.00 84.44 96 HIS A N 1
ATOM 721 C CA . HIS A 1 96 ? 23.964 1.272 -21.984 1.00 84.44 96 HIS A CA 1
ATOM 722 C C . HIS A 1 96 ? 24.785 0.780 -23.181 1.00 84.44 96 HIS A C 1
ATOM 724 O O . HIS A 1 96 ? 24.917 1.502 -24.163 1.00 84.44 96 HIS A O 1
ATOM 730 N N . GLN A 1 97 ? 25.328 -0.435 -23.106 1.00 84.88 97 GLN A N 1
ATOM 731 C CA . GLN A 1 97 ? 26.122 -1.043 -24.179 1.00 84.88 97 GLN A CA 1
ATOM 732 C C . GLN A 1 97 ? 25.257 -1.755 -25.237 1.00 84.88 97 GLN A C 1
ATOM 734 O O . GLN A 1 97 ? 25.781 -2.327 -26.190 1.00 84.88 97 GLN A O 1
ATOM 739 N N . SER A 1 98 ? 23.928 -1.724 -25.089 1.00 84.19 98 SER A N 1
ATOM 740 C CA . SER A 1 98 ? 22.995 -2.351 -26.025 1.00 84.19 98 SER A CA 1
ATOM 741 C C . SER A 1 98 ? 23.077 -1.719 -27.419 1.00 84.19 98 SER A C 1
ATOM 743 O O . SER A 1 98 ? 23.106 -0.496 -27.566 1.00 84.19 98 SER A O 1
ATOM 745 N N . ALA A 1 99 ? 23.082 -2.562 -28.455 1.00 84.31 99 ALA A N 1
ATOM 746 C CA . ALA A 1 99 ? 23.161 -2.117 -29.844 1.00 84.31 99 ALA A CA 1
ATOM 747 C C . ALA A 1 99 ? 21.967 -1.226 -30.245 1.00 84.31 99 ALA A C 1
ATOM 749 O O . ALA A 1 99 ? 20.851 -1.351 -29.731 1.00 84.31 99 ALA A O 1
ATOM 750 N N . ARG A 1 100 ? 22.185 -0.325 -31.210 1.00 83.50 100 ARG A N 1
ATOM 751 C CA . ARG A 1 100 ? 21.113 0.526 -31.753 1.00 83.50 100 ARG A CA 1
ATOM 752 C C . ARG A 1 100 ? 20.067 -0.329 -32.477 1.00 83.50 100 ARG A C 1
ATOM 754 O O . ARG A 1 100 ? 20.411 -1.298 -33.142 1.00 83.50 100 ARG A O 1
ATOM 761 N N . GLY A 1 101 ? 18.793 0.047 -32.360 1.00 85.38 101 GLY A N 1
ATOM 762 C CA . GLY A 1 101 ? 17.673 -0.675 -32.984 1.00 85.38 101 GLY A CA 1
ATOM 763 C C . GLY A 1 101 ? 17.142 -1.869 -32.180 1.00 85.38 101 GLY A C 1
ATOM 764 O O . GLY A 1 101 ? 16.207 -2.531 -32.624 1.00 85.38 101 GLY A O 1
ATOM 765 N N . MET A 1 102 ? 17.692 -2.139 -30.991 1.00 84.94 102 MET A N 1
ATOM 766 C CA . MET A 1 102 ? 17.176 -3.1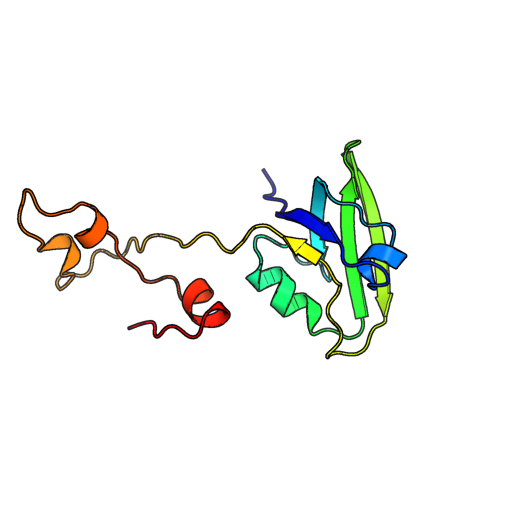69 -30.084 1.00 84.94 102 MET A CA 1
ATOM 767 C C . MET A 1 102 ? 15.798 -2.812 -29.504 1.00 84.94 102 MET A C 1
ATOM 769 O O . MET A 1 102 ? 15.412 -1.644 -29.410 1.00 84.94 102 MET A O 1
ATOM 773 N N . ARG A 1 103 ? 15.055 -3.839 -29.060 1.00 87.50 103 ARG A N 1
ATOM 774 C CA . ARG A 1 103 ? 13.765 -3.663 -28.374 1.00 87.50 103 ARG A CA 1
ATOM 775 C C . ARG A 1 103 ? 13.941 -2.784 -27.138 1.00 87.50 103 ARG A C 1
ATOM 777 O O . ARG A 1 103 ? 14.760 -3.094 -26.280 1.00 87.50 103 ARG A O 1
ATOM 784 N N . ARG A 1 104 ? 13.091 -1.762 -26.993 1.00 80.12 104 ARG A N 1
ATOM 785 C CA . ARG A 1 104 ? 13.136 -0.800 -25.875 1.00 80.12 104 ARG A CA 1
ATOM 786 C C . ARG A 1 104 ? 13.132 -1.464 -24.491 1.00 80.12 104 ARG A C 1
ATOM 788 O O . ARG A 1 104 ? 13.771 -0.953 -23.579 1.00 80.12 104 ARG A O 1
ATOM 795 N N . ALA A 1 105 ? 12.456 -2.606 -24.348 1.00 82.19 105 ALA A N 1
ATOM 796 C CA . ALA A 1 105 ? 12.435 -3.378 -23.105 1.00 82.19 105 ALA A CA 1
ATOM 797 C C . ALA A 1 105 ?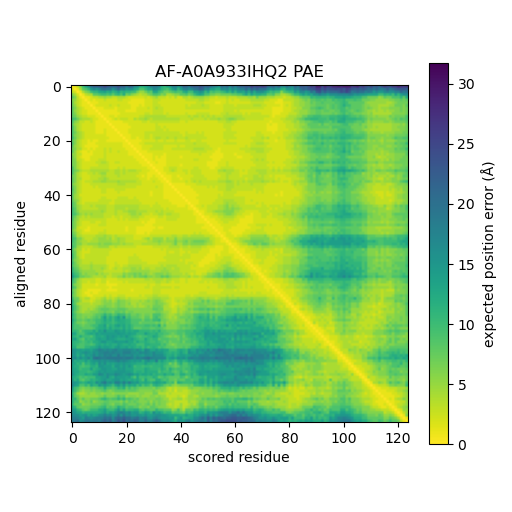 13.837 -3.828 -22.640 1.00 82.19 105 ALA A C 1
ATOM 799 O O . ALA A 1 105 ? 14.073 -3.896 -21.442 1.00 82.19 105 ALA A O 1
ATOM 800 N N . LEU A 1 106 ? 14.783 -4.063 -23.561 1.00 80.00 106 LEU A N 1
ATOM 801 C CA . LEU A 1 106 ? 16.164 -4.462 -23.242 1.00 80.00 106 LEU A CA 1
ATOM 802 C C . LEU A 1 106 ? 17.021 -3.304 -22.706 1.00 80.00 106 LEU A C 1
ATOM 804 O O . LEU A 1 106 ? 18.082 -3.535 -22.140 1.00 80.00 106 LEU A O 1
ATOM 808 N N . SER A 1 107 ? 16.570 -2.059 -22.875 1.00 78.50 107 SER A N 1
ATOM 809 C CA . SER A 1 107 ? 17.260 -0.866 -22.367 1.00 78.50 107 SER A CA 1
ATOM 810 C C . SER A 1 107 ? 16.725 -0.399 -21.011 1.00 78.50 107 SER A C 1
ATOM 812 O O . SER A 1 107 ? 17.232 0.577 -20.456 1.00 78.50 107 SER A O 1
ATOM 814 N N . PHE A 1 108 ? 15.690 -1.054 -20.474 1.00 81.06 108 PHE A N 1
ATOM 815 C CA . PHE A 1 108 ? 15.183 -0.750 -19.143 1.00 81.06 108 PHE A CA 1
ATOM 816 C C . PHE A 1 108 ? 16.146 -1.292 -18.083 1.00 81.06 108 PHE A C 1
ATOM 818 O O . PHE A 1 108 ? 16.434 -2.485 -18.041 1.00 81.06 108 PHE A O 1
ATOM 825 N N . LYS A 1 109 ? 16.644 -0.404 -17.219 1.00 83.44 109 LYS A N 1
ATOM 826 C CA . LYS A 1 109 ? 17.542 -0.769 -16.122 1.00 83.44 109 LYS A CA 1
ATOM 827 C C . LYS A 1 109 ? 16.731 -0.976 -14.850 1.00 83.44 109 LYS A C 1
ATOM 829 O O . LYS A 1 109 ? 16.181 -0.014 -14.308 1.00 83.44 109 LYS A O 1
ATOM 834 N N . TYR A 1 110 ? 16.686 -2.217 -14.391 1.00 75.38 110 TYR A N 1
ATOM 835 C CA . TYR A 1 110 ? 16.077 -2.596 -13.126 1.00 75.38 110 TYR A CA 1
ATOM 836 C C . TYR A 1 110 ? 17.136 -2.594 -12.020 1.00 75.38 110 TYR A C 1
ATOM 838 O O . TYR A 1 110 ? 18.133 -3.291 -12.148 1.00 75.38 110 TYR A O 1
ATOM 846 N N . ASP A 1 111 ? 16.930 -1.782 -10.982 1.00 79.75 111 ASP A N 1
ATOM 847 C CA . ASP A 1 111 ? 17.755 -1.754 -9.759 1.00 79.75 111 ASP A CA 1
ATOM 848 C C . ASP A 1 111 ? 16.938 -1.150 -8.594 1.00 79.75 111 ASP A C 1
ATOM 850 O O . ASP A 1 111 ? 17.383 -0.270 -7.860 1.00 79.75 111 ASP A O 1
ATOM 854 N N . ASP A 1 112 ? 15.651 -1.514 -8.501 1.00 85.25 112 ASP A N 1
ATOM 855 C CA . ASP A 1 112 ? 14.759 -1.030 -7.437 1.00 85.25 112 ASP A CA 1
ATOM 856 C C . ASP A 1 112 ? 14.605 -2.108 -6.362 1.00 85.25 112 ASP A C 1
ATOM 858 O O . ASP A 1 112 ? 13.730 -2.974 -6.443 1.00 85.25 112 ASP A O 1
ATOM 862 N N . TYR A 1 113 ? 15.449 -2.040 -5.329 1.00 85.19 113 TYR A N 1
ATOM 863 C CA . TYR A 1 113 ? 15.462 -3.006 -4.224 1.00 85.19 113 TYR A CA 1
ATOM 864 C C . TYR A 1 113 ? 14.108 -3.139 -3.508 1.00 85.19 113 TYR A C 1
ATOM 866 O O . TYR A 1 113 ? 13.800 -4.194 -2.959 1.00 85.19 113 TYR A O 1
ATOM 874 N N . ARG A 1 114 ? 13.272 -2.093 -3.522 1.00 88.50 114 ARG A N 1
ATOM 875 C CA . ARG A 1 114 ? 11.944 -2.101 -2.887 1.00 88.50 114 ARG A CA 1
ATOM 876 C C . ARG A 1 114 ? 11.006 -3.061 -3.611 1.00 88.50 114 ARG A C 1
ATOM 878 O O . ARG A 1 114 ? 10.225 -3.769 -2.984 1.00 88.50 114 ARG A O 1
ATOM 885 N N . TYR A 1 115 ? 11.115 -3.104 -4.940 1.00 85.44 115 TYR A N 1
ATOM 886 C CA . TYR A 1 115 ? 10.355 -4.034 -5.768 1.00 85.44 115 TYR A CA 1
ATOM 887 C C . TYR A 1 115 ? 10.853 -5.466 -5.582 1.00 85.44 115 TYR A C 1
ATOM 889 O O . TYR A 1 115 ? 10.037 -6.382 -5.483 1.00 85.44 115 TYR A O 1
ATOM 897 N N . SER A 1 116 ? 12.171 -5.650 -5.464 1.00 85.00 116 SER A N 1
ATOM 898 C CA . SER A 1 116 ? 12.774 -6.937 -5.105 1.00 85.00 116 SER A CA 1
ATOM 899 C C . SER A 1 116 ? 12.268 -7.454 -3.760 1.00 85.00 116 SER A C 1
ATOM 901 O O . SER A 1 116 ? 11.830 -8.598 -3.687 1.00 85.00 116 SER A O 1
ATOM 903 N N . PHE A 1 117 ? 12.243 -6.601 -2.731 1.00 85.38 117 PHE A N 1
ATOM 904 C CA . PHE A 1 117 ? 11.769 -6.955 -1.392 1.00 85.38 117 PHE A CA 1
ATOM 905 C C . PHE A 1 117 ? 10.319 -7.456 -1.396 1.00 85.38 117 PHE A C 1
ATOM 907 O O . PHE A 1 117 ? 10.031 -8.496 -0.815 1.00 85.38 117 PHE A O 1
ATOM 914 N N . LEU A 1 118 ? 9.413 -6.753 -2.082 1.00 83.38 118 LEU A N 1
ATOM 915 C CA . LEU A 1 118 ? 7.991 -7.116 -2.090 1.00 83.38 118 LEU A CA 1
ATOM 916 C C . LEU A 1 118 ? 7.666 -8.360 -2.927 1.00 83.38 118 LEU A C 1
ATOM 918 O O . LEU A 1 118 ? 6.662 -9.012 -2.665 1.00 83.38 118 LEU A O 1
ATOM 922 N N . ASN A 1 119 ? 8.471 -8.672 -3.946 1.00 83.50 119 ASN A N 1
ATOM 923 C CA . ASN A 1 119 ? 8.146 -9.712 -4.930 1.00 83.50 119 ASN A CA 1
ATOM 924 C C . ASN A 1 119 ? 9.119 -10.903 -4.919 1.00 83.50 119 ASN A C 1
ATOM 926 O O . ASN A 1 119 ? 8.991 -11.791 -5.756 1.00 83.50 119 ASN A O 1
ATOM 930 N N . GLY A 1 120 ? 10.109 -10.921 -4.021 1.00 79.00 120 GLY A N 1
ATOM 931 C CA . GLY A 1 120 ? 11.094 -12.006 -3.929 1.00 79.00 120 GLY A CA 1
ATOM 932 C C . GLY A 1 120 ? 12.066 -12.085 -5.113 1.00 79.00 120 GLY A C 1
ATOM 933 O O . GLY A 1 120 ? 12.647 -13.137 -5.361 1.00 79.00 120 GLY A O 1
ATOM 934 N N . ASN A 1 121 ? 12.250 -10.989 -5.856 1.00 77.94 121 ASN A N 1
ATOM 935 C CA . ASN A 1 121 ? 13.211 -10.940 -6.959 1.00 77.94 121 ASN A CA 1
ATOM 936 C C . ASN A 1 121 ? 14.614 -10.615 -6.434 1.00 77.94 121 ASN A C 1
ATOM 938 O O . ASN A 1 121 ? 14.771 -9.802 -5.525 1.00 77.94 121 ASN A O 1
ATOM 942 N N . PHE A 1 122 ? 15.655 -11.173 -7.049 1.00 68.12 122 PHE A N 1
ATOM 943 C CA . PHE A 1 122 ? 17.032 -10.812 -6.715 1.00 68.12 122 PHE A CA 1
ATOM 944 C C . PHE A 1 122 ? 17.395 -9.464 -7.352 1.00 68.12 122 PHE A C 1
ATOM 946 O O . PHE A 1 122 ? 17.211 -9.267 -8.553 1.00 68.12 122 PHE A O 1
ATOM 953 N N . ALA A 1 123 ? 17.881 -8.523 -6.540 1.00 63.28 123 ALA A N 1
ATOM 954 C CA . ALA A 1 123 ? 18.644 -7.379 -7.038 1.00 63.28 123 ALA A CA 1
ATOM 955 C C . ALA A 1 123 ? 20.118 -7.805 -7.141 1.00 63.28 123 ALA A C 1
ATOM 957 O O . ALA A 1 123 ? 20.614 -8.497 -6.249 1.00 63.28 123 ALA A O 1
ATOM 958 N N . THR A 1 124 ? 20.795 -7.460 -8.233 1.00 57.09 124 THR A N 1
ATOM 959 C CA . THR A 1 124 ? 22.208 -7.790 -8.492 1.00 57.09 124 THR A CA 1
ATOM 960 C C . THR A 1 124 ? 22.934 -6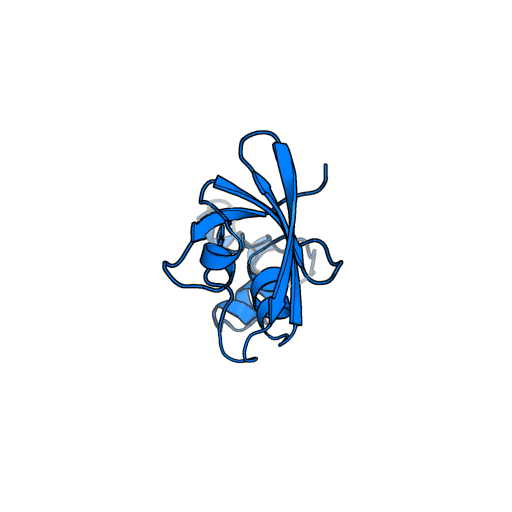.556 -8.983 1.00 57.09 124 THR A C 1
ATOM 962 O O . THR A 1 124 ? 22.343 -5.844 -9.825 1.00 57.09 124 THR A O 1
#

Secondary structure (DSSP, 8-state):
---PEEEEEE-TTSHHHHTT--TTPEEEEETTEE--SHHHHHHHTTSSEEEEEEE-TTS-EEEEEEE--TTS---EEE---PPPBP----TT-TTTSPPTT--GGGG--B--HHHHHHHTPPP-

Sequence (124 aa):
MTKCLTIRDVEAGSPAAEAGVAPGSLLVSLNGRPVQDALDLRFAETAERVELIWRDGSGLEHRARLEKPEDLPLGLDVDPLKMRACNNKCAFCFAHQSARGMRRALSFKYDDYRYSFLNGNFAT

Radius of gyration: 18.42 Å; Cα contacts (8 Å, |Δi|>4): 202; chains: 1; bounding box: 46×30×51 Å

Nearest PDB structures (foldseek):
  3id1-assembly1_A  TM=7.831E-01  e=4.661E-05  Escherichia coli K-12
  3id4-assembly1_A  TM=7.757E-01  e=1.031E-04  Escherichia coli K-12
  7xfs-assembly1_B  TM=7.254E-01  e=5.597E-05  Pseudomonas aeruginosa PAO1
  7xft-assembly1_A-2  TM=8.039E-01  e=6.053E-04  Pseudomonas aeruginosa PAO1
  8ipc-assembly1_A  TM=6.517E-01  e=9.696E-05  Aquifex aeolicus VF5

pLDDT: mean 88.26, std 8.68, range [44.72, 96.88]

Mean predicted aligned error: 6.34 Å

Solvent-accessible surface area (backbone atoms only — not comparable to full-atom values): 7394 Å² total; per-residue (Å²): 129,88,67,56,30,49,27,68,39,53,40,85,89,21,65,38,37,76,71,66,55,52,58,67,16,32,38,44,28,45,70,90,37,74,26,70,42,46,66,49,46,60,61,52,36,52,39,39,67,35,39,42,33,35,25,46,87,88,66,55,76,49,77,46,78,45,80,50,58,48,87,50,66,48,36,75,39,53,58,74,70,79,80,53,71,47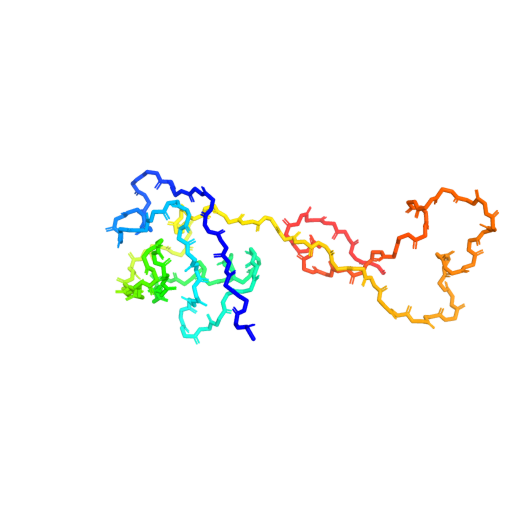,81,79,82,58,95,83,41,62,50,77,69,52,66,89,92,60,64,71,76,67,52,62,45,82,65,40,60,71,57,20,68,78,67,77,48,86,77,130

Foldseek 3Di:
DQQWWFFQQFDPPFQCVVQVDGHRKTWQDKPPHGDRAPLSQLVSQQDQWIWTWIADPVRDIDIDITGHHSPGGRRTDTDHDDFDFDPDPDPPDVLVVDDPPDDPVSNGHGQRVSVCVVPVNDHD